Protein AF-A0A1R4ES97-F1 (afdb_monomer)

Secondary structure (DSSP, 8-state):
----PPP-SSS-----EEE-S--TTT----EEEEEEEETTEEEEEEEETTT--EEEEEEPPTTTT---GGG--

Radius of gyration: 15.77 Å; Cα contacts (8 Å, |Δi|>4): 110; chains: 1; bounding box: 34×25×50 Å

Structure (mmCIF, N/CA/C/O backbone):
data_AF-A0A1R4ES97-F1
#
_entry.id   AF-A0A1R4ES97-F1
#
loop_
_atom_site.group_PDB
_atom_site.id
_atom_site.type_symbol
_atom_site.label_atom_id
_atom_site.label_alt_id
_atom_site.label_comp_id
_atom_site.label_asym_id
_atom_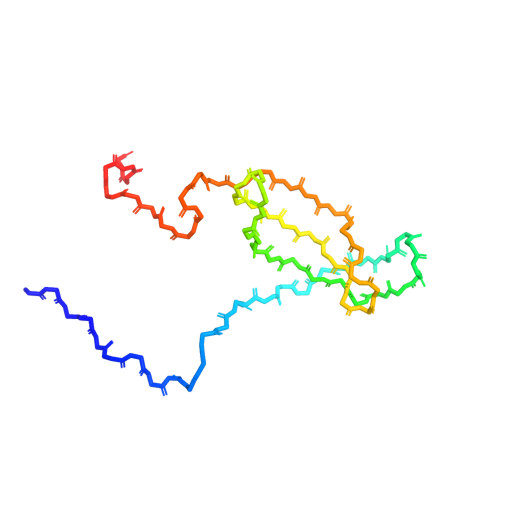site.label_entity_id
_atom_site.label_seq_id
_atom_site.pdbx_PDB_ins_code
_atom_site.Cartn_x
_atom_site.Cartn_y
_atom_site.Cartn_z
_atom_site.occupancy
_atom_site.B_iso_or_equiv
_atom_site.auth_seq_id
_atom_site.auth_comp_id
_atom_site.auth_asym_id
_atom_site.auth_atom_id
_atom_site.pdbx_PDB_model_num
ATOM 1 N N . MET A 1 1 ? 7.057 -4.839 -34.358 1.00 61.97 1 MET A N 1
ATOM 2 C CA . MET A 1 1 ? 6.178 -3.729 -33.925 1.00 61.97 1 MET A CA 1
ATOM 3 C C . MET A 1 1 ? 5.645 -4.085 -32.555 1.00 61.97 1 MET A C 1
ATOM 5 O O . MET A 1 1 ? 5.130 -5.184 -32.410 1.00 61.97 1 MET A O 1
ATOM 9 N N . GLN A 1 2 ? 5.821 -3.218 -31.564 1.00 76.25 2 GLN A N 1
ATOM 10 C CA . GLN A 1 2 ? 5.284 -3.454 -30.222 1.00 76.25 2 GLN A CA 1
ATOM 11 C C . GLN A 1 2 ? 3.796 -3.075 -30.244 1.00 76.25 2 GLN A C 1
ATOM 13 O O . GLN A 1 2 ? 3.464 -1.971 -30.674 1.00 76.25 2 GLN A O 1
ATOM 18 N N . HIS A 1 3 ? 2.905 -4.004 -29.891 1.00 84.06 3 HIS A N 1
ATOM 19 C CA . HIS A 1 3 ? 1.454 -3.814 -29.950 1.00 84.06 3 HIS A CA 1
ATOM 20 C C . HIS A 1 3 ? 0.897 -3.655 -28.533 1.00 84.06 3 HIS A C 1
ATOM 22 O O . HIS A 1 3 ? 0.938 -4.595 -27.747 1.00 84.06 3 HIS A O 1
ATOM 28 N N . PHE A 1 4 ? 0.377 -2.465 -28.225 1.00 84.94 4 PHE A N 1
ATOM 29 C CA . PHE A 1 4 ? -0.240 -2.130 -26.941 1.00 84.94 4 PHE A CA 1
ATOM 30 C C . PHE A 1 4 ? -1.738 -1.895 -27.170 1.00 84.94 4 PHE A C 1
ATOM 32 O O . PHE A 1 4 ? -2.130 -0.784 -27.541 1.00 84.94 4 PHE A O 1
ATOM 39 N N . PRO A 1 5 ? -2.581 -2.936 -27.061 1.00 87.81 5 PRO A N 1
ATOM 40 C CA . PRO A 1 5 ? -4.008 -2.792 -27.301 1.00 87.81 5 PRO A CA 1
ATOM 41 C C . PRO A 1 5 ? -4.640 -1.865 -26.262 1.00 87.81 5 PRO A C 1
ATOM 43 O O . PRO A 1 5 ? -4.160 -1.723 -25.137 1.00 87.81 5 PRO A O 1
ATOM 46 N N . ARG A 1 6 ? -5.754 -1.235 -26.641 1.00 87.44 6 ARG A N 1
ATOM 47 C CA . ARG A 1 6 ? -6.511 -0.379 -25.728 1.00 87.44 6 ARG A CA 1
ATOM 48 C C . ARG A 1 6 ? -7.036 -1.215 -24.548 1.00 87.44 6 ARG A C 1
ATOM 50 O O . ARG A 1 6 ? -7.688 -2.232 -24.813 1.00 87.44 6 ARG A O 1
ATOM 57 N N . PRO A 1 7 ? -6.833 -0.775 -23.292 1.00 89.06 7 PRO A N 1
ATOM 58 C CA . PRO A 1 7 ? -7.457 -1.400 -22.131 1.00 89.06 7 PRO A CA 1
ATOM 59 C C . PRO A 1 7 ? -8.977 -1.498 -22.305 1.00 89.06 7 PRO A C 1
ATOM 61 O O . PRO A 1 7 ? -9.609 -0.549 -22.777 1.00 89.06 7 PRO A O 1
ATOM 64 N N . GLN A 1 8 ? -9.542 -2.655 -21.962 1.00 92.56 8 GLN A N 1
ATOM 65 C CA . GLN A 1 8 ? -10.984 -2.924 -22.052 1.00 92.56 8 GLN A CA 1
ATOM 66 C C . GLN A 1 8 ? -11.706 -2.654 -20.727 1.00 92.56 8 GLN A C 1
ATOM 68 O O . GLN A 1 8 ? -12.920 -2.450 -20.714 1.00 92.56 8 GLN A O 1
ATOM 73 N N . ASP A 1 9 ? -10.967 -2.627 -19.619 1.00 91.50 9 ASP A N 1
ATOM 74 C CA . ASP A 1 9 ? -11.529 -2.358 -18.306 1.00 91.50 9 ASP A CA 1
ATOM 75 C C . ASP A 1 9 ? -12.021 -0.918 -18.199 1.00 91.50 9 ASP A C 1
ATOM 77 O O . ASP A 1 9 ? -11.413 0.033 -18.698 1.00 91.50 9 ASP A O 1
ATOM 81 N N . ARG A 1 10 ? -13.145 -0.748 -17.504 1.00 91.81 10 ARG A N 1
ATOM 82 C CA . ARG A 1 10 ? -13.773 0.567 -17.320 1.00 91.81 10 ARG A CA 1
ATOM 83 C C . ARG A 1 10 ? -12.977 1.487 -16.398 1.00 91.81 10 ARG A C 1
ATOM 85 O O . ARG A 1 10 ? -13.183 2.698 -16.435 1.00 91.81 10 ARG A O 1
ATOM 92 N N . SER A 1 11 ? -12.127 0.921 -15.551 1.00 90.50 11 SER A N 1
ATOM 93 C CA . SER A 1 11 ? -11.358 1.643 -14.545 1.00 90.50 11 SER A CA 1
ATOM 94 C C . SER A 1 11 ? -10.003 0.992 -14.340 1.00 90.50 11 SER A C 1
ATOM 96 O O . SER A 1 11 ? -9.888 -0.229 -14.372 1.00 90.50 11 SER A O 1
ATOM 98 N N . LEU A 1 12 ? -9.003 1.818 -14.048 1.00 85.94 12 LEU A N 1
ATOM 99 C CA . LEU A 1 12 ? -7.728 1.345 -13.531 1.00 85.94 12 LEU A CA 1
ATOM 100 C C . LEU A 1 12 ? -7.904 0.981 -12.056 1.00 85.94 12 LEU A C 1
ATOM 102 O O . LEU A 1 12 ? -8.453 1.769 -11.283 1.00 85.94 12 LEU A O 1
ATOM 106 N N . ALA A 1 13 ? -7.435 -0.201 -11.679 1.00 88.94 13 ALA A N 1
ATOM 107 C CA . ALA A 1 13 ? -7.415 -0.663 -10.303 1.00 88.94 13 ALA A CA 1
ATOM 108 C C . ALA A 1 13 ? -6.021 -1.190 -9.963 1.00 88.94 13 ALA A C 1
ATOM 110 O O . ALA A 1 13 ? -5.296 -1.673 -10.829 1.00 88.94 13 ALA A O 1
ATOM 111 N N . VAL A 1 14 ? -5.658 -1.073 -8.690 1.00 89.62 14 VAL A N 1
ATOM 112 C CA . VAL A 1 14 ? -4.470 -1.708 -8.122 1.00 89.62 14 VAL A CA 1
ATOM 113 C C . VAL A 1 14 ? -4.945 -2.951 -7.390 1.00 89.62 14 VAL A C 1
ATOM 115 O O . VAL A 1 14 ? -5.870 -2.865 -6.578 1.00 89.62 14 VAL A O 1
ATOM 118 N N . GLU A 1 15 ? -4.322 -4.089 -7.679 1.00 92.25 15 GLU A N 1
ATOM 119 C CA . GLU A 1 15 ? -4.557 -5.313 -6.922 1.00 92.25 15 GLU A CA 1
ATOM 120 C C . GLU A 1 15 ? -4.0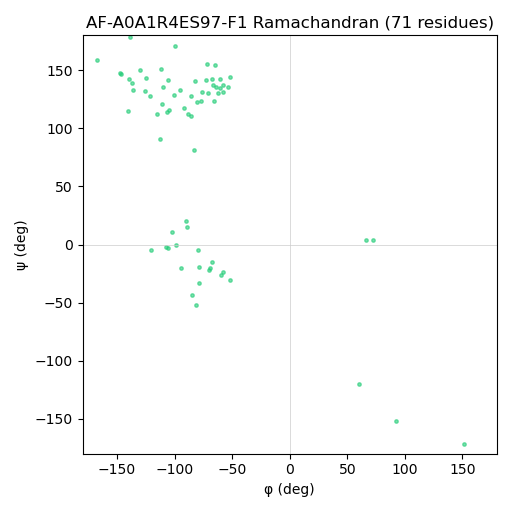93 -5.127 -5.476 1.00 92.25 15 GLU A C 1
ATOM 122 O O . GLU A 1 15 ? -3.034 -4.555 -5.209 1.00 92.25 15 GLU A O 1
ATOM 127 N N . ARG A 1 16 ? -4.926 -5.574 -4.536 1.00 96.62 16 ARG A N 1
ATOM 128 C CA . ARG A 1 16 ? -4.638 -5.523 -3.103 1.00 96.62 16 ARG A CA 1
ATOM 129 C C . ARG A 1 16 ? -4.541 -6.946 -2.596 1.00 96.62 16 ARG A C 1
ATOM 131 O O . ARG A 1 16 ? -5.543 -7.657 -2.581 1.00 96.62 16 ARG A O 1
ATOM 138 N N . GLU A 1 17 ? -3.344 -7.343 -2.201 1.00 98.06 17 GLU A N 1
ATOM 139 C CA . GLU A 1 17 ? -3.087 -8.678 -1.677 1.00 98.06 17 GLU A CA 1
ATOM 140 C C . GLU A 1 17 ? -3.590 -8.757 -0.230 1.00 98.06 17 GLU A C 1
ATOM 142 O O . GLU A 1 17 ? -3.179 -7.929 0.586 1.00 98.06 17 GLU A O 1
ATOM 147 N N . PRO A 1 18 ? -4.486 -9.694 0.122 1.00 98.31 18 PRO A N 1
ATOM 148 C CA . PRO A 1 18 ? -4.880 -9.907 1.510 1.00 98.31 18 PRO A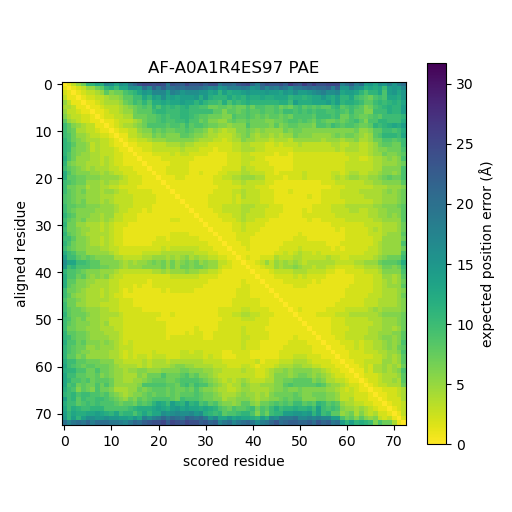 CA 1
ATOM 149 C C . PRO A 1 18 ? -3.669 -10.302 2.360 1.00 98.31 18 PRO A C 1
ATOM 151 O O . PRO A 1 18 ? -2.881 -11.154 1.959 1.00 98.31 18 PRO A O 1
ATOM 154 N N . ILE A 1 19 ? -3.531 -9.698 3.538 1.00 98.31 19 ILE A N 1
ATOM 155 C CA . ILE A 1 19 ? -2.434 -9.980 4.469 1.00 98.31 19 ILE A CA 1
ATOM 156 C C . ILE A 1 19 ? -3.021 -10.452 5.794 1.00 98.31 19 ILE A C 1
ATOM 158 O O . ILE A 1 19 ? -3.844 -9.763 6.391 1.00 98.31 19 ILE A O 1
ATOM 162 N N . ASP A 1 20 ? -2.556 -11.594 6.290 1.00 98.12 20 ASP A N 1
ATOM 163 C CA . ASP A 1 20 ? -2.957 -12.080 7.607 1.00 98.12 20 ASP A CA 1
ATOM 164 C C . ASP A 1 20 ? -2.440 -11.160 8.723 1.00 98.12 20 ASP A C 1
ATOM 166 O O . ASP A 1 20 ? -1.283 -10.724 8.730 1.00 98.12 20 ASP A O 1
ATOM 170 N N . GLY A 1 21 ? -3.293 -10.892 9.711 1.00 97.06 21 GLY A N 1
ATOM 171 C CA . GLY A 1 21 ? -2.921 -10.156 10.914 1.00 97.06 21 GLY A CA 1
ATOM 172 C C . GLY A 1 21 ? -4.079 -9.388 11.538 1.00 97.06 21 GLY A C 1
ATOM 173 O O . GLY A 1 21 ? -5.234 -9.506 11.136 1.00 97.06 21 GLY A O 1
ATOM 174 N N . THR A 1 22 ? -3.745 -8.570 12.533 1.00 98.31 22 THR A N 1
ATOM 175 C CA . THR A 1 22 ? -4.696 -7.711 13.242 1.00 98.31 22 THR A CA 1
ATOM 176 C C . THR A 1 22 ? -4.199 -6.273 13.193 1.00 98.31 22 THR A C 1
ATOM 178 O O . THR A 1 22 ? -3.031 -5.990 13.462 1.00 98.31 22 THR A O 1
ATOM 181 N N . CYS A 1 23 ? -5.084 -5.346 12.846 1.00 98.31 23 CYS A N 1
ATOM 182 C CA . CYS A 1 23 ? -4.792 -3.925 12.868 1.00 98.31 23 CYS A CA 1
ATOM 183 C C . CYS A 1 23 ? -4.554 -3.465 14.318 1.00 98.31 23 CYS A C 1
ATOM 185 O O . CYS A 1 23 ? -5.458 -3.614 15.141 1.00 98.31 23 CYS A O 1
ATOM 187 N N . PRO A 1 24 ? -3.400 -2.851 14.636 1.00 98.06 24 PRO A N 1
ATOM 188 C CA . PRO A 1 24 ? -3.117 -2.379 15.991 1.00 98.06 24 PRO A CA 1
ATOM 189 C C . PRO A 1 24 ? -3.981 -1.176 16.407 1.00 98.06 24 PRO A C 1
ATOM 191 O O . PRO A 1 24 ? -4.139 -0.938 17.597 1.00 98.06 24 PRO A O 1
ATOM 194 N N . GLU A 1 25 ? -4.560 -0.442 15.449 1.00 98.25 25 GLU A N 1
ATOM 195 C CA . GLU A 1 25 ? -5.376 0.751 15.725 1.00 98.25 25 GLU A CA 1
ATOM 196 C C . GLU A 1 25 ? -6.841 0.411 16.031 1.00 98.25 25 GLU A C 1
ATOM 198 O O . GLU A 1 25 ? -7.434 0.976 16.944 1.00 98.25 25 GLU A O 1
ATOM 203 N N . CYS A 1 26 ? -7.453 -0.505 15.271 1.00 98.31 26 CYS A N 1
ATOM 204 C CA . CYS A 1 26 ? -8.889 -0.802 15.393 1.00 98.31 26 CYS A CA 1
ATOM 205 C C . CYS A 1 26 ? -9.219 -2.256 15.750 1.00 98.31 26 CYS A C 1
ATOM 207 O O . CYS A 1 26 ? -10.392 -2.584 15.916 1.00 98.31 26 CYS A O 1
ATOM 209 N N . GLY A 1 27 ? -8.226 -3.146 15.820 1.00 98.38 27 GLY A N 1
ATOM 210 C CA . GLY A 1 27 ? -8.434 -4.575 16.076 1.00 98.38 27 GLY A CA 1
ATOM 211 C C . GLY A 1 27 ? -9.042 -5.368 14.908 1.00 98.38 27 GLY A C 1
ATOM 212 O O . GLY A 1 27 ? -9.330 -6.552 15.062 1.00 98.38 27 GLY A O 1
ATOM 213 N N . GLY A 1 28 ? -9.260 -4.748 13.743 1.00 98.19 28 GLY A N 1
ATOM 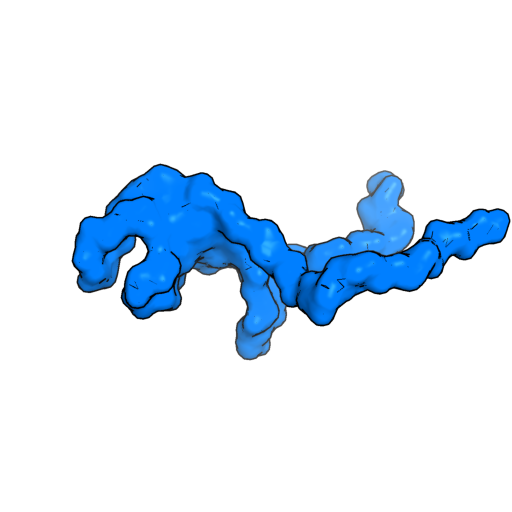214 C CA . GLY A 1 28 ? -9.794 -5.420 12.554 1.00 98.19 28 GLY A CA 1
ATOM 215 C C . GLY A 1 28 ? -8.786 -6.364 11.889 1.00 98.19 28 GLY A C 1
ATOM 216 O O . GLY A 1 28 ? -7.582 -6.161 12.001 1.00 98.19 28 GLY A O 1
ATOM 217 N N . HIS A 1 29 ? -9.278 -7.361 11.151 1.00 98.44 29 HIS A N 1
ATOM 218 C CA . HIS A 1 29 ? -8.449 -8.378 10.474 1.00 98.44 29 HIS A CA 1
ATOM 219 C C . HIS A 1 29 ? -8.364 -8.183 8.954 1.00 98.44 29 HIS A C 1
ATOM 221 O O . HIS A 1 29 ? -7.663 -8.915 8.268 1.00 98.44 29 HIS A O 1
ATOM 227 N N . ASP A 1 30 ? -9.077 -7.190 8.420 1.00 98.44 30 ASP A N 1
ATOM 228 C CA . ASP A 1 30 ? -9.070 -6.869 6.995 1.00 98.44 30 ASP A CA 1
ATOM 229 C C . ASP A 1 30 ? -7.858 -5.983 6.673 1.00 98.44 30 ASP A C 1
ATOM 231 O O . ASP A 1 30 ? -7.935 -4.745 6.684 1.00 98.44 30 ASP A O 1
ATOM 235 N N . LEU A 1 31 ? -6.698 -6.621 6.511 1.00 98.75 31 LEU A N 1
ATOM 236 C CA . LEU A 1 31 ? -5.455 -5.983 6.092 1.00 98.75 31 LEU A CA 1
ATOM 237 C C . LEU A 1 31 ? -5.157 -6.345 4.638 1.00 98.75 31 LEU A C 1
ATOM 239 O O . LEU A 1 31 ? -5.328 -7.487 4.220 1.00 98.75 31 LEU A O 1
ATOM 243 N N . ALA A 1 32 ? -4.650 -5.375 3.880 1.00 98.69 32 ALA A N 1
ATOM 244 C CA . ALA A 1 32 ? -4.194 -5.622 2.521 1.00 98.69 32 ALA A CA 1
ATOM 245 C C . ALA A 1 32 ? -2.894 -4.881 2.201 1.00 98.69 32 ALA A C 1
ATOM 247 O O . ALA A 1 32 ? -2.687 -3.741 2.640 1.00 98.69 32 ALA A O 1
ATOM 248 N N . GLY A 1 33 ? -2.039 -5.551 1.433 1.00 98.31 33 GLY A N 1
ATOM 249 C CA . GLY A 1 33 ? -0.780 -5.068 0.892 1.00 98.31 33 GLY A CA 1
ATOM 250 C C . GLY A 1 33 ? -0.951 -4.527 -0.526 1.00 98.31 33 GLY A C 1
ATOM 251 O O . GLY A 1 33 ? -1.624 -5.154 -1.341 1.00 98.31 33 GLY A O 1
ATOM 252 N N . TYR A 1 34 ? -0.407 -3.344 -0.813 1.00 97.00 34 TYR A N 1
ATOM 253 C CA . TYR A 1 34 ? -0.427 -2.757 -2.160 1.00 97.00 34 TYR A CA 1
ATOM 254 C C . TYR A 1 34 ? 0.531 -1.562 -2.283 1.00 97.00 34 TYR A C 1
ATOM 256 O O . TYR A 1 34 ? 0.870 -0.940 -1.270 1.00 97.00 34 TYR A O 1
ATOM 264 N N . PRO A 1 35 ? 0.944 -1.195 -3.511 1.00 95.75 35 PRO A N 1
ATOM 265 C CA . PRO A 1 35 ? 1.728 0.008 -3.741 1.00 95.75 35 PRO A CA 1
ATOM 266 C C . PRO A 1 35 ? 0.879 1.278 -3.588 1.00 95.75 35 PRO A C 1
ATOM 268 O O . PRO A 1 35 ? -0.277 1.343 -4.016 1.00 95.75 35 PRO A O 1
ATOM 271 N N . VAL A 1 36 ? 1.470 2.324 -3.010 1.00 94.44 36 VAL A N 1
ATOM 272 C CA . VAL A 1 36 ? 0.865 3.654 -2.845 1.00 94.44 36 VAL A CA 1
ATOM 273 C C . VAL A 1 36 ? 1.874 4.743 -3.191 1.00 94.44 36 VAL A C 1
ATOM 275 O O . VAL A 1 36 ? 2.999 4.745 -2.692 1.00 94.44 36 VAL A O 1
ATOM 278 N N . LEU A 1 37 ? 1.439 5.721 -3.987 1.00 93.38 37 LEU A N 1
ATOM 279 C CA . LEU A 1 37 ? 2.151 6.981 -4.183 1.00 93.38 37 LEU A CA 1
ATOM 280 C C . LEU A 1 37 ? 1.763 7.972 -3.076 1.00 93.38 37 LEU A C 1
ATOM 282 O O . LEU A 1 37 ? 0.581 8.217 -2.837 1.00 93.38 37 LEU A O 1
ATOM 286 N N . SER A 1 38 ? 2.756 8.541 -2.400 1.00 91.75 38 SER A N 1
ATOM 287 C CA . SER A 1 38 ? 2.590 9.525 -1.324 1.00 91.75 38 SER A CA 1
ATOM 288 C C . SER A 1 38 ? 3.644 10.630 -1.461 1.00 91.75 38 SER A C 1
ATOM 290 O O . SER A 1 38 ? 4.509 10.560 -2.327 1.00 91.75 38 SER A O 1
ATOM 292 N N . GLU A 1 39 ? 3.618 11.631 -0.578 1.00 91.94 39 GLU A N 1
ATOM 293 C CA . GLU A 1 39 ? 4.565 12.762 -0.578 1.00 91.94 39 GLU A CA 1
ATOM 294 C C . GLU A 1 39 ? 6.055 12.345 -0.616 1.00 91.94 39 GLU A C 1
ATOM 296 O O . GLU A 1 39 ? 6.872 13.022 -1.225 1.00 91.94 39 GLU A O 1
ATOM 301 N N . GLY A 1 40 ? 6.409 11.188 -0.038 1.00 89.12 40 GLY A N 1
ATOM 302 C CA . GLY A 1 40 ? 7.765 10.617 -0.077 1.00 89.12 40 GLY A CA 1
ATOM 303 C C . GLY A 1 40 ? 8.065 9.690 -1.264 1.00 89.12 40 GLY A C 1
ATOM 304 O O . GLY A 1 40 ? 9.007 8.911 -1.180 1.00 89.12 40 GLY A O 1
ATOM 305 N N . GLY A 1 41 ? 7.244 9.695 -2.316 1.00 94.12 41 GLY A N 1
ATOM 306 C CA . GLY A 1 41 ? 7.372 8.792 -3.464 1.00 94.12 41 GLY A CA 1
ATOM 307 C C . GLY A 1 41 ? 6.545 7.513 -3.325 1.00 94.12 41 GLY A C 1
ATOM 308 O O . GLY A 1 41 ? 5.485 7.517 -2.690 1.00 94.12 41 GLY A O 1
ATOM 309 N N . TRP A 1 42 ? 7.006 6.433 -3.956 1.00 95.44 42 TRP A N 1
ATOM 310 C CA . TRP A 1 42 ? 6.332 5.135 -3.955 1.00 95.44 42 TRP A CA 1
ATOM 311 C C . TRP A 1 42 ? 6.638 4.322 -2.696 1.00 95.44 42 TRP A C 1
ATOM 313 O O . TRP A 1 42 ? 7.768 4.296 -2.205 1.00 95.44 42 TRP A O 1
ATOM 323 N N . TRP A 1 43 ? 5.617 3.635 -2.191 1.00 96.38 43 TRP A N 1
ATOM 324 C CA . TRP A 1 43 ? 5.687 2.797 -0.998 1.00 96.38 43 TRP A CA 1
ATOM 325 C C . TRP A 1 43 ? 4.941 1.493 -1.213 1.00 96.38 43 TRP A C 1
ATOM 327 O O . TRP A 1 43 ? 3.808 1.523 -1.685 1.00 96.38 43 TRP A O 1
ATOM 337 N N . ASP A 1 44 ? 5.507 0.393 -0.734 1.00 96.50 44 ASP A N 1
ATOM 338 C CA . ASP A 1 44 ? 4.770 -0.843 -0.502 1.00 96.50 44 ASP A CA 1
ATOM 339 C C . ASP A 1 44 ? 4.195 -0.784 0.911 1.00 96.50 44 ASP A C 1
ATOM 341 O O . ASP A 1 44 ? 4.928 -0.742 1.912 1.00 96.50 44 ASP A O 1
ATOM 345 N N . VAL A 1 45 ? 2.869 -0.698 1.009 1.00 97.50 45 VAL A N 1
ATOM 346 C CA . VAL A 1 45 ? 2.180 -0.536 2.292 1.00 97.50 45 VAL A CA 1
ATOM 347 C C . VAL A 1 45 ? 1.381 -1.774 2.641 1.00 97.50 45 VAL A C 1
ATOM 349 O O . VAL A 1 45 ? 0.860 -2.446 1.763 1.00 97.50 45 VAL A O 1
ATOM 352 N N . VAL A 1 46 ? 1.217 -2.017 3.940 1.00 98.56 46 VAL A N 1
ATOM 353 C CA . VAL A 1 46 ? 0.141 -2.860 4.472 1.00 98.56 46 VAL A CA 1
ATOM 354 C C . VAL A 1 46 ? -0.814 -1.940 5.211 1.00 98.56 46 VAL A C 1
ATOM 356 O O . VAL A 1 46 ? -0.403 -1.235 6.140 1.00 98.56 46 VAL A O 1
ATOM 359 N N . LYS A 1 47 ? -2.078 -1.914 4.794 1.00 98.38 47 LYS A N 1
ATOM 360 C CA . LYS A 1 47 ? -3.110 -1.040 5.360 1.00 98.38 47 LYS A CA 1
ATOM 361 C C . LYS A 1 47 ? -4.317 -1.833 5.828 1.00 98.38 47 LYS A C 1
ATOM 363 O O . LYS A 1 47 ? -4.745 -2.769 5.157 1.00 98.38 47 LYS A O 1
ATOM 368 N N . CYS A 1 48 ? -4.911 -1.396 6.935 1.00 98.56 48 CYS A N 1
ATOM 369 C CA . CYS A 1 48 ? -6.244 -1.851 7.307 1.00 98.56 48 CYS A CA 1
ATOM 370 C C . CYS A 1 48 ? -7.279 -1.250 6.356 1.00 98.56 48 CYS A C 1
ATOM 372 O O . CYS A 1 48 ? -7.290 -0.037 6.144 1.00 98.56 48 CYS A O 1
ATOM 374 N N . GLN A 1 49 ? -8.156 -2.080 5.801 1.00 97.75 49 GLN A N 1
ATOM 375 C CA . GLN A 1 49 ? -9.201 -1.629 4.883 1.00 97.75 49 GLN A CA 1
ATOM 376 C C . GLN A 1 49 ? -10.395 -1.002 5.618 1.00 97.75 49 GLN A C 1
ATOM 378 O O . GLN A 1 49 ? -11.125 -0.217 5.023 1.00 97.75 49 GLN A O 1
ATOM 383 N N . GLY A 1 50 ? -10.558 -1.282 6.918 1.00 98.00 50 GLY A N 1
ATOM 384 C CA . GLY A 1 50 ? -11.616 -0.700 7.749 1.00 98.00 50 GLY A CA 1
ATOM 385 C C . GLY A 1 50 ? -11.299 0.708 8.264 1.00 98.00 50 GLY A C 1
ATOM 386 O O . GLY A 1 50 ? -12.105 1.618 8.101 1.00 98.00 50 GLY A O 1
ATOM 387 N N . CYS A 1 51 ? -10.130 0.905 8.889 1.00 98.12 51 CYS A N 1
ATOM 388 C CA . CYS A 1 51 ? -9.755 2.191 9.507 1.00 98.12 51 CYS A CA 1
ATOM 389 C C . CYS A 1 51 ? -8.673 2.976 8.746 1.00 98.12 51 CYS A C 1
ATOM 391 O O . CYS A 1 51 ? -8.306 4.070 9.164 1.00 98.12 51 CYS A O 1
ATOM 393 N N . LEU A 1 52 ? -8.144 2.429 7.645 1.00 97.25 52 LEU A N 1
ATOM 394 C CA . LEU A 1 52 ? -7.129 3.044 6.771 1.00 97.25 52 LEU A CA 1
ATOM 395 C C . LEU A 1 52 ? -5.735 3.256 7.392 1.00 97.25 52 LEU A C 1
ATOM 397 O O . LEU A 1 52 ? -4.831 3.769 6.712 1.00 97.25 52 LEU A O 1
ATOM 401 N N . ALA A 1 53 ? -5.526 2.808 8.634 1.00 98.00 53 ALA A N 1
ATOM 402 C CA . ALA A 1 53 ? -4.229 2.831 9.298 1.00 98.00 53 ALA A CA 1
ATO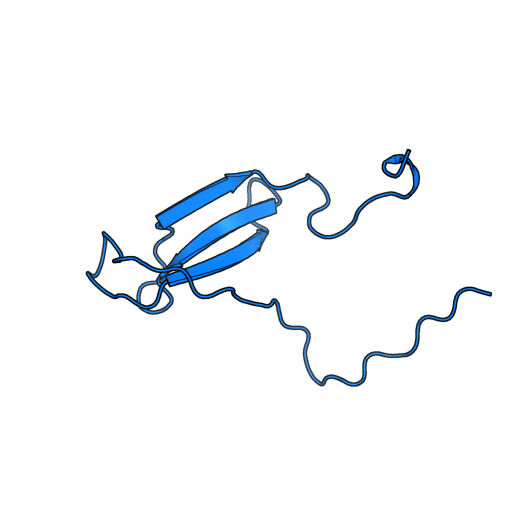M 403 C C . ALA A 1 53 ? -3.175 2.055 8.497 1.00 98.00 53 ALA A C 1
ATOM 405 O O . ALA A 1 53 ? -3.430 0.960 7.989 1.00 98.00 53 ALA A O 1
ATOM 406 N N . SER A 1 54 ? -1.975 2.629 8.391 1.00 97.38 54 SER A N 1
ATOM 407 C CA . SER A 1 54 ? -0.822 1.955 7.789 1.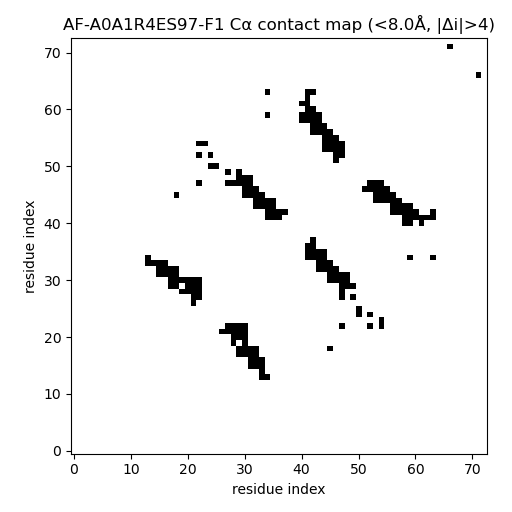00 97.38 54 SER A CA 1
ATOM 408 C C . SER A 1 54 ? -0.129 1.108 8.852 1.00 97.38 54 SER A C 1
ATOM 410 O O . SER A 1 54 ? 0.493 1.657 9.754 1.00 97.38 54 SER A O 1
ATOM 412 N N . VAL A 1 55 ? -0.213 -0.213 8.730 1.00 97.69 55 VAL A N 1
ATOM 413 C CA . VAL A 1 55 ? 0.446 -1.169 9.635 1.00 97.69 55 VAL A CA 1
ATOM 414 C C . VAL A 1 55 ? 1.935 -1.301 9.299 1.00 97.69 55 VAL A C 1
ATOM 416 O O . VAL A 1 55 ? 2.768 -1.489 10.181 1.00 97.69 55 VAL A O 1
ATOM 419 N N . ARG A 1 56 ? 2.289 -1.170 8.015 1.00 97.81 56 ARG A N 1
ATOM 420 C CA . ARG A 1 56 ? 3.676 -1.167 7.528 1.00 97.81 56 ARG A CA 1
ATOM 421 C C . ARG A 1 56 ? 3.810 -0.254 6.314 1.00 97.81 56 ARG A C 1
ATOM 423 O O . ARG A 1 56 ? 2.870 -0.140 5.528 1.00 97.81 56 ARG A O 1
ATOM 430 N N . ARG A 1 57 ? 4.975 0.383 6.161 1.00 96.81 57 ARG A N 1
ATOM 431 C CA . ARG A 1 57 ? 5.351 1.173 4.980 1.00 96.81 57 ARG A CA 1
ATOM 432 C C . ARG A 1 57 ? 6.820 0.918 4.656 1.00 96.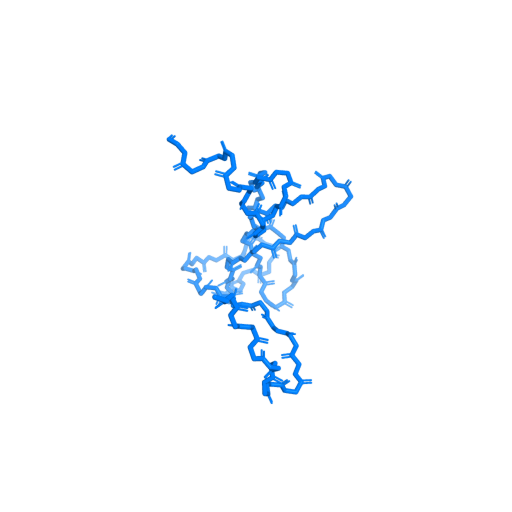81 57 ARG A C 1
ATOM 434 O O . ARG A 1 57 ? 7.679 1.302 5.445 1.00 96.81 57 ARG A O 1
ATOM 441 N N . ASN A 1 58 ? 7.090 0.308 3.510 1.00 96.25 58 ASN A N 1
ATOM 442 C CA . ASN A 1 58 ? 8.439 0.108 2.989 1.00 96.25 58 ASN A CA 1
ATOM 443 C C . ASN A 1 58 ? 8.634 1.004 1.756 1.00 96.25 58 ASN A C 1
ATOM 445 O O . ASN A 1 58 ? 7.714 1.080 0.940 1.00 96.25 58 ASN A O 1
ATOM 449 N N . PRO A 1 59 ? 9.769 1.709 1.607 1.00 95.06 59 PRO A N 1
ATOM 450 C CA . PRO A 1 59 ? 10.069 2.423 0.369 1.00 95.06 59 PRO A CA 1
ATOM 451 C C . PRO A 1 59 ? 10.070 1.454 -0.818 1.00 95.06 59 PRO A C 1
ATOM 453 O O . PRO A 1 59 ? 10.701 0.400 -0.741 1.00 95.06 59 PRO A O 1
ATOM 456 N N . ALA A 1 60 ? 9.378 1.819 -1.893 1.00 92.94 60 ALA A N 1
ATOM 457 C CA . ALA A 1 60 ? 9.372 1.071 -3.146 1.00 92.94 60 ALA A CA 1
ATOM 458 C C . ALA A 1 60 ? 10.338 1.726 -4.156 1.00 92.94 60 ALA A C 1
ATOM 460 O O . ALA A 1 60 ? 10.837 2.832 -3.902 1.00 92.94 60 ALA A O 1
ATOM 461 N N . PRO A 1 61 ? 10.624 1.084 -5.304 1.00 90.19 61 PRO A N 1
ATOM 462 C CA . PRO A 1 61 ? 11.443 1.689 -6.345 1.00 90.19 61 PRO A CA 1
ATOM 463 C C . PRO A 1 61 ? 10.940 3.090 -6.744 1.00 90.19 61 PRO A C 1
ATOM 465 O O . PRO A 1 61 ? 9.727 3.309 -6.808 1.00 90.19 61 PRO A O 1
ATOM 468 N N . PRO A 1 62 ? 11.834 4.049 -7.066 1.00 86.81 62 PRO A N 1
ATOM 469 C CA . PRO A 1 62 ? 11.454 5.442 -7.333 1.00 86.81 62 PRO A CA 1
ATOM 470 C C . PRO A 1 62 ? 10.446 5.621 -8.473 1.00 86.81 62 PRO A C 1
ATOM 472 O O . PRO A 1 62 ? 9.732 6.621 -8.520 1.00 86.81 62 PRO A O 1
ATOM 475 N N . LEU A 1 63 ? 10.391 4.655 -9.390 1.00 88.88 63 LEU A N 1
ATOM 476 C CA . LEU A 1 63 ? 9.509 4.655 -10.553 1.00 88.88 63 LEU A CA 1
ATOM 477 C C . LEU A 1 63 ? 8.282 3.741 -10.373 1.00 88.88 63 LEU A C 1
ATOM 479 O O . LEU A 1 63 ? 7.521 3.533 -11.317 1.00 88.88 63 LEU A O 1
ATOM 483 N N . GLY A 1 64 ? 8.043 3.244 -9.156 1.00 86.62 64 GLY A N 1
ATOM 484 C CA . GLY A 1 64 ? 6.873 2.440 -8.818 1.00 86.62 64 GLY A CA 1
ATOM 485 C C . GLY A 1 64 ? 6.807 1.165 -9.651 1.00 86.62 64 GLY A C 1
ATOM 486 O O . GLY A 1 64 ? 7.724 0.352 -9.618 1.00 86.62 64 GLY A O 1
ATOM 487 N N . SER A 1 65 ? 5.724 1.004 -10.414 1.00 81.19 65 SER A N 1
ATOM 488 C CA . SER A 1 65 ? 5.514 -0.144 -11.305 1.00 81.19 65 SER A CA 1
ATOM 489 C C . SER A 1 65 ? 6.268 -0.059 -12.637 1.00 81.19 65 SER A C 1
ATOM 491 O O . SER A 1 65 ? 6.200 -0.994 -13.434 1.00 81.19 65 SER A O 1
ATOM 493 N N . PHE A 1 66 ? 6.960 1.048 -12.917 1.00 84.62 66 PHE A N 1
ATOM 494 C CA . PHE A 1 66 ? 7.747 1.197 -14.134 1.00 84.62 66 PHE A CA 1
ATOM 495 C C . PHE A 1 66 ? 9.194 0.761 -13.897 1.00 84.62 66 PHE A C 1
ATOM 497 O O . PHE A 1 66 ? 9.923 1.392 -13.136 1.00 84.62 66 PHE A O 1
ATOM 504 N N . THR A 1 67 ? 9.625 -0.278 -14.611 1.00 82.69 67 THR A N 1
ATOM 505 C CA . THR A 1 67 ? 11.027 -0.710 -14.657 1.00 82.69 67 THR A CA 1
ATOM 506 C C . THR A 1 67 ? 11.644 -0.286 -15.992 1.00 82.69 67 THR A C 1
ATOM 508 O O . THR A 1 67 ? 11.197 -0.757 -17.044 1.00 82.69 67 THR A O 1
ATOM 511 N N . PRO A 1 68 ? 12.656 0.602 -15.996 1.00 85.06 68 PRO A N 1
ATOM 512 C CA . PRO A 1 68 ? 13.374 0.958 -17.211 1.00 85.06 68 PRO A CA 1
ATOM 513 C C . PRO A 1 68 ? 14.048 -0.266 -17.837 1.00 85.06 68 PRO A C 1
ATOM 515 O O . PRO A 1 68 ? 14.642 -1.084 -17.142 1.00 85.06 68 PRO A O 1
ATOM 518 N N . LEU A 1 69 ? 14.055 -0.351 -19.171 1.00 85.06 69 LEU A N 1
ATOM 519 C CA . LEU A 1 69 ? 14.753 -1.433 -19.882 1.00 85.06 69 LEU A CA 1
ATOM 520 C C . LEU A 1 69 ? 16.260 -1.471 -19.578 1.00 85.06 69 LEU A C 1
ATOM 522 O O . LEU A 1 69 ? 16.874 -2.528 -19.662 1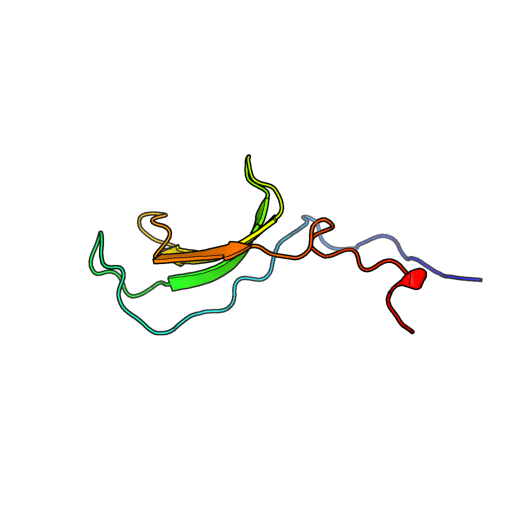.00 85.06 69 LEU A O 1
ATOM 526 N N . SER A 1 70 ? 16.853 -0.332 -19.212 1.00 86.06 70 SER A N 1
ATOM 527 C CA . SER A 1 70 ? 18.253 -0.233 -18.791 1.00 86.06 70 SER A CA 1
ATOM 528 C C . SER A 1 70 ? 18.556 -0.934 -17.462 1.00 86.06 70 SER A C 1
ATOM 530 O O . SER A 1 70 ? 19.726 -1.127 -17.156 1.00 86.06 70 SER A O 1
ATOM 532 N N . GLU A 1 71 ? 17.537 -1.290 -16.677 1.00 80.25 71 GLU A N 1
ATOM 533 C CA . GLU A 1 71 ? 17.673 -1.983 -15.387 1.00 80.25 71 GLU A CA 1
ATOM 534 C C . GLU A 1 71 ? 17.436 -3.501 -15.493 1.00 80.25 71 GLU A C 1
ATOM 536 O O . GLU A 1 71 ? 17.538 -4.207 -14.497 1.00 80.25 71 GLU A O 1
ATOM 541 N N . LEU A 1 72 ? 17.138 -4.022 -16.692 1.00 74.12 72 LEU A N 1
ATOM 542 C CA . LEU A 1 72 ? 16.892 -5.452 -16.944 1.00 74.12 72 LEU A CA 1
ATOM 543 C C . LEU A 1 72 ? 18.167 -6.246 -17.307 1.00 74.12 72 LEU A C 1
ATOM 545 O O . LEU A 1 72 ? 18.061 -7.297 -17.940 1.00 74.12 72 LEU A O 1
ATOM 549 N N . VAL A 1 73 ? 19.355 -5.724 -16.975 1.00 57.44 73 VAL A N 1
ATOM 550 C CA . VAL A 1 73 ? 20.670 -6.302 -17.330 1.00 57.44 73 VAL A CA 1
ATOM 551 C C . VAL A 1 73 ? 21.201 -7.205 -16.227 1.00 57.44 73 VAL A C 1
ATOM 553 O O . VAL A 1 73 ? 21.239 -6.745 -15.066 1.00 57.44 73 VAL A O 1
#

pLDDT: mean 92.09, std 8.06, range [57.44, 98.75]

Sequence (73 aa):
MQHFPRPQDRSLAVEREPIDGTCPECGGHDLAGYPVLSEGGWWDVVKCQGCLASVRRNPAPPLGSFT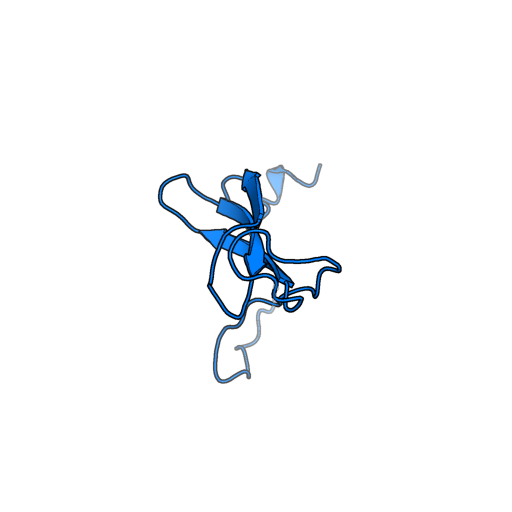PLSELV

Nearest PDB structures (foldseek):
  8p3l-assembly2_J  TM=4.138E-01  e=5.222E+00  Thioalkalivibrio paradoxus ARh 1
  4ui9-assembly1_A  TM=3.174E-01  e=3.458E+00  Homo sapiens
  5a31-assembly1_A  TM=3.174E-01  e=4.377E+00  Homo sapiens
  6tlj-assembly1_A  TM=3.268E-01  e=8.872E+00  Homo sapiens
  5g04-assembly1_A  TM=2.554E-01  e=9.411E+00  Homo sapiens

Mean predicted aligned error: 4.96 Å

Foldseek 3Di:
DDDDDDDPDPDDDWDWAFDADADPPPRDGRWTWTWDQDPVAIWTFIARPPPRDTPDTDDDPRVHPDDDPVNVD

Solvent-accessible surface area (backbone atoms only — not comparable to full-atom values): 4818 Å² total; per-residue (Å²): 131,91,83,81,77,80,81,83,68,94,64,93,79,79,77,65,46,79,38,93,60,64,36,91,87,78,68,47,56,57,29,31,32,36,79,44,82,51,100,89,43,27,25,44,29,32,28,27,74,84,79,64,49,72,81,42,78,42,85,40,56,89,58,55,93,57,76,58,80,88,72,75,116